Protein AF-A0A2K3KWC4-F1 (afdb_monomer)

Radius of gyration: 14.04 Å; Cα contacts (8 Å, |Δi|>4): 76; chains: 1; bounding box: 35×27×33 Å

Structure (mmCIF, N/CA/C/O backbone):
data_AF-A0A2K3KWC4-F1
#
_entry.id   AF-A0A2K3KWC4-F1
#
loop_
_atom_site.group_PDB
_atom_site.id
_atom_site.type_symbol
_atom_site.label_atom_id
_atom_site.label_alt_id
_atom_site.label_comp_id
_atom_site.label_asym_id
_atom_site.label_entity_id
_atom_site.label_seq_id
_atom_site.pdbx_PDB_ins_code
_atom_site.Cartn_x
_atom_site.Cartn_y
_atom_site.Cartn_z
_atom_site.occupancy
_atom_site.B_iso_or_equiv
_atom_site.auth_seq_id
_atom_site.auth_comp_id
_atom_site.auth_asym_id
_atom_site.auth_atom_id
_atom_site.pdbx_PDB_model_num
ATOM 1 N N . MET A 1 1 ? -4.912 7.962 -0.412 1.00 91.06 1 MET A N 1
ATOM 2 C CA . MET A 1 1 ? -4.955 7.912 -1.896 1.00 91.06 1 MET A CA 1
ATOM 3 C C . MET A 1 1 ? -4.147 6.763 -2.487 1.00 91.06 1 MET A C 1
ATOM 5 O O . MET A 1 1 ? -4.699 6.077 -3.334 1.00 91.06 1 MET A O 1
ATOM 9 N N . ARG A 1 2 ? -2.904 6.513 -2.038 1.00 96.56 2 ARG A N 1
ATOM 10 C CA . ARG A 1 2 ? -1.995 5.489 -2.603 1.00 96.56 2 ARG A CA 1
ATOM 11 C C . ARG A 1 2 ? -2.655 4.136 -2.915 1.00 96.56 2 ARG A C 1
ATOM 13 O O . ARG A 1 2 ? -2.563 3.668 -4.039 1.00 96.56 2 ARG A O 1
ATOM 20 N N . VAL A 1 3 ? -3.387 3.570 -1.953 1.00 97.50 3 VAL A N 1
ATOM 21 C CA . VAL A 1 3 ? -4.069 2.269 -2.102 1.00 97.50 3 VAL A CA 1
ATOM 22 C C . VAL A 1 3 ? -5.101 2.266 -3.231 1.00 97.50 3 VAL A C 1
ATOM 24 O O . VAL A 1 3 ? -5.116 1.338 -4.028 1.00 97.50 3 VAL A O 1
ATOM 27 N N . LYS A 1 4 ? -5.933 3.313 -3.337 1.00 97.25 4 LYS A N 1
ATOM 28 C CA . LYS A 1 4 ? -6.927 3.420 -4.416 1.00 97.25 4 LYS A CA 1
ATOM 29 C C . LYS A 1 4 ? -6.234 3.442 -5.775 1.00 97.25 4 LYS A C 1
ATOM 31 O O . LYS A 1 4 ? -6.579 2.651 -6.633 1.00 97.25 4 LYS A O 1
ATOM 36 N N . ILE A 1 5 ? -5.200 4.274 -5.922 1.00 97.50 5 ILE A N 1
ATOM 37 C CA . ILE A 1 5 ? -4.415 4.366 -7.162 1.00 97.50 5 ILE A CA 1
ATOM 38 C C . ILE A 1 5 ? -3.817 3.000 -7.524 1.00 97.50 5 ILE A C 1
ATOM 40 O O . ILE A 1 5 ? -3.953 2.568 -8.658 1.00 97.50 5 ILE A O 1
ATOM 44 N N . ALA A 1 6 ? -3.222 2.287 -6.565 1.00 97.69 6 ALA A N 1
ATOM 45 C CA . ALA A 1 6 ? -2.658 0.961 -6.813 1.00 97.69 6 ALA A CA 1
ATOM 46 C C . ALA A 1 6 ? -3.708 -0.061 -7.288 1.00 97.69 6 ALA A C 1
ATOM 48 O O . ALA A 1 6 ? -3.436 -0.829 -8.209 1.00 97.69 6 ALA A O 1
ATOM 49 N N . LEU A 1 7 ? -4.908 -0.058 -6.696 1.00 97.62 7 LEU A N 1
ATOM 50 C CA . LEU A 1 7 ? -6.009 -0.932 -7.118 1.00 97.62 7 LEU A CA 1
ATOM 51 C C . LEU A 1 7 ? -6.501 -0.590 -8.533 1.00 97.62 7 LEU A C 1
ATOM 53 O O . LEU A 1 7 ? -6.701 -1.502 -9.336 1.00 97.62 7 LEU A O 1
ATOM 57 N N . GLU A 1 8 ? -6.635 0.700 -8.855 1.00 97.44 8 GLU A N 1
ATOM 58 C CA . GLU A 1 8 ? -7.030 1.165 -10.193 1.00 97.44 8 GLU A CA 1
ATOM 59 C C . GLU A 1 8 ? -5.977 0.815 -11.259 1.00 97.44 8 GLU A C 1
ATOM 61 O O . GLU A 1 8 ? -6.319 0.265 -12.305 1.00 97.44 8 GLU A O 1
ATOM 66 N N . GLU A 1 9 ? -4.688 1.043 -10.980 1.00 97.31 9 GLU A N 1
ATOM 67 C CA . GLU A 1 9 ? -3.578 0.679 -11.879 1.00 97.31 9 GLU A CA 1
ATOM 68 C C . GLU A 1 9 ? -3.545 -0.829 -12.166 1.00 97.31 9 GLU A C 1
ATOM 70 O O . GLU A 1 9 ? -3.271 -1.261 -13.288 1.00 97.31 9 GLU A O 1
ATOM 75 N N . LYS A 1 10 ? -3.888 -1.650 -11.165 1.00 97.00 10 LYS A N 1
ATOM 76 C CA . LYS A 1 10 ? -4.020 -3.104 -11.320 1.00 97.00 10 LYS A CA 1
ATOM 77 C C . LYS A 1 10 ? -5.367 -3.548 -11.884 1.00 97.00 10 LYS A C 1
ATOM 79 O O . LYS A 1 10 ? -5.516 -4.735 -12.177 1.00 97.00 10 LYS A O 1
ATOM 84 N N . ARG A 1 11 ? -6.319 -2.634 -12.092 1.00 96.50 11 ARG A N 1
ATOM 85 C CA . ARG A 1 11 ? -7.692 -2.922 -12.545 1.00 96.50 11 ARG A CA 1
ATOM 86 C C . ARG A 1 11 ? -8.400 -3.950 -11.658 1.00 96.50 11 ARG A C 1
ATOM 88 O O . ARG A 1 11 ? -9.099 -4.838 -12.146 1.00 96.50 11 ARG A O 1
ATOM 95 N N . VAL A 1 12 ? -8.186 -3.849 -10.351 1.00 96.50 12 VAL A N 1
ATOM 96 C CA . VAL A 1 12 ? -8.821 -4.715 -9.356 1.00 96.50 12 VAL A CA 1
ATOM 97 C C . VAL A 1 12 ? -10.136 -4.078 -8.941 1.00 96.50 12 VAL A C 1
ATOM 99 O O . VAL A 1 12 ? -10.157 -2.923 -8.536 1.00 96.50 12 VAL A O 1
ATOM 102 N N . SER A 1 13 ? -11.234 -4.827 -9.014 1.00 96.44 13 SER A N 1
ATOM 103 C CA . SER A 1 13 ? -12.515 -4.374 -8.467 1.00 96.44 13 SER A CA 1
ATOM 104 C C . SER A 1 13 ? -12.469 -4.407 -6.942 1.00 96.44 13 SER A C 1
ATOM 106 O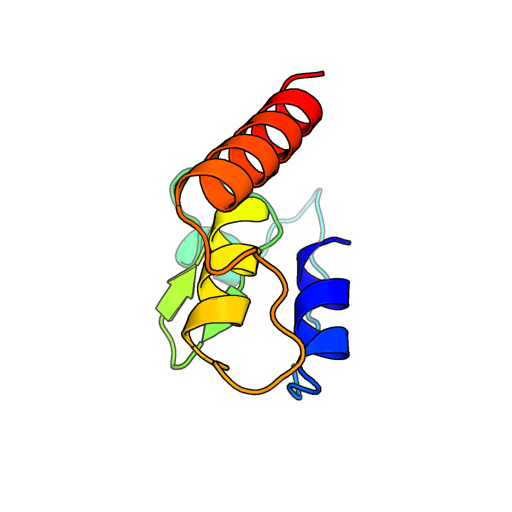 O . SER A 1 13 ? -12.097 -5.423 -6.355 1.00 96.44 13 SER A O 1
ATOM 108 N N . TYR A 1 14 ? -12.893 -3.325 -6.295 1.00 96.69 14 TYR A N 1
ATOM 109 C CA . TYR A 1 14 ? -12.940 -3.222 -4.839 1.00 96.69 14 TYR A CA 1
ATOM 110 C C . TYR A 1 14 ? -14.176 -2.457 -4.371 1.00 96.69 14 TYR A C 1
ATOM 112 O O . TYR A 1 14 ? -14.712 -1.601 -5.071 1.00 96.69 14 TYR A O 1
ATOM 120 N N . GLU A 1 15 ? -14.604 -2.750 -3.147 1.00 96.88 15 GLU A N 1
ATOM 121 C CA . GLU A 1 15 ? -15.595 -1.948 -2.440 1.00 96.88 15 GLU A CA 1
ATOM 122 C C . GLU A 1 15 ? -14.865 -0.896 -1.594 1.00 96.88 15 GLU A C 1
ATOM 124 O O . GLU A 1 15 ? -14.042 -1.228 -0.739 1.00 96.88 15 GLU A O 1
ATOM 129 N N . CYS A 1 16 ? -15.153 0.388 -1.817 1.00 94.94 16 CYS A N 1
ATOM 130 C CA . CYS A 1 16 ? -14.624 1.462 -0.981 1.00 94.94 16 CYS A CA 1
ATOM 131 C C . CYS A 1 16 ? -15.612 1.786 0.139 1.00 94.94 16 CYS A C 1
ATOM 133 O O . CYS A 1 16 ? -16.589 2.500 -0.085 1.00 94.94 16 CYS A O 1
ATOM 135 N N . ARG A 1 17 ? -15.312 1.350 1.362 1.00 93.81 17 ARG A N 1
ATOM 136 C CA . ARG A 1 17 ? -16.041 1.803 2.552 1.00 93.81 17 ARG A CA 1
ATOM 137 C C . ARG A 1 17 ? -15.419 3.085 3.088 1.00 93.81 17 ARG A C 1
ATOM 139 O O . ARG A 1 17 ? -14.203 3.167 3.254 1.00 93.81 17 ARG A O 1
ATOM 146 N N . GLN A 1 18 ? -16.248 4.106 3.282 1.00 93.00 18 GLN A N 1
ATOM 147 C CA . GLN A 1 18 ? -15.825 5.332 3.951 1.00 93.00 18 GLN A CA 1
ATOM 148 C C . GLN A 1 18 ? -15.850 5.119 5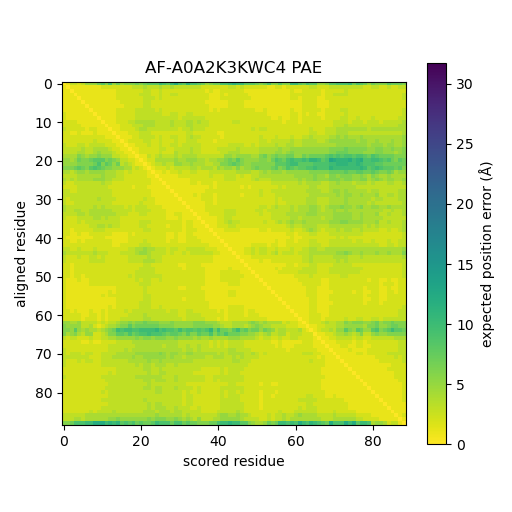.460 1.00 93.00 18 GLN A C 1
ATOM 150 O O . GLN A 1 18 ? -16.734 4.439 5.972 1.00 93.00 18 GLN A O 1
ATOM 155 N N . GLU A 1 19 ? -14.884 5.720 6.144 1.00 92.75 19 GLU A N 1
ATOM 156 C CA . GLU A 1 19 ? -14.731 5.612 7.586 1.00 92.75 19 GLU A CA 1
ATOM 157 C C . GLU A 1 19 ? -14.925 6.985 8.229 1.00 92.75 19 GLU A C 1
ATOM 159 O O . GLU A 1 19 ? -14.389 7.981 7.733 1.00 92.75 19 GLU A O 1
ATOM 164 N N . ASP A 1 20 ? -15.660 7.031 9.339 1.00 91.12 20 ASP A N 1
ATOM 165 C CA . ASP A 1 20 ? -15.758 8.220 10.179 1.00 91.12 20 ASP A CA 1
ATOM 166 C C . ASP A 1 20 ? -14.550 8.289 11.130 1.00 91.12 20 ASP A C 1
ATOM 168 O O . ASP A 1 20 ? -14.254 7.358 11.883 1.00 91.12 20 ASP A O 1
ATOM 172 N N . PHE A 1 21 ? -13.830 9.411 11.098 1.00 85.56 21 PHE A N 1
ATOM 173 C CA . PHE A 1 21 ? -12.658 9.632 11.942 1.00 85.56 21 PHE A CA 1
ATOM 174 C C . PHE A 1 21 ? -13.000 9.943 13.404 1.00 85.56 21 PHE A C 1
ATOM 176 O O . PHE A 1 21 ? -12.163 9.702 14.276 1.00 85.56 21 PHE A O 1
ATOM 183 N N . GLN A 1 22 ? -14.192 10.478 13.677 1.00 89.69 22 GLN A N 1
ATOM 184 C CA . GLN A 1 22 ? -14.669 10.759 15.033 1.00 89.69 22 GLN A CA 1
ATOM 185 C C . GLN A 1 22 ? -15.275 9.505 15.667 1.00 89.69 22 GLN A C 1
ATOM 187 O O . GLN A 1 22 ? -15.024 9.221 16.838 1.00 89.69 22 GLN A O 1
ATOM 192 N N . ALA A 1 23 ? -16.019 8.730 14.877 1.00 93.56 23 ALA A N 1
ATOM 193 C CA . ALA A 1 23 ? -16.686 7.507 15.304 1.00 93.56 23 ALA A CA 1
ATOM 194 C C . ALA A 1 23 ? -16.184 6.294 14.504 1.00 93.56 23 ALA A C 1
ATOM 196 O O . ALA A 1 23 ? -16.866 5.786 13.616 1.00 93.56 23 ALA A O 1
ATOM 197 N N . LYS A 1 24 ? -14.977 5.819 14.842 1.00 92.69 24 LYS A N 1
ATOM 198 C CA . LYS A 1 24 ? -14.365 4.646 14.194 1.00 92.69 24 LYS A CA 1
ATOM 199 C C . LYS A 1 24 ? -15.284 3.427 14.291 1.00 92.69 24 LYS A C 1
ATOM 201 O O . LYS A 1 24 ? -15.759 3.084 15.376 1.00 92.69 24 LYS A O 1
ATOM 206 N N . SER A 1 25 ? -15.490 2.751 13.168 1.00 95.31 25 SER A N 1
ATOM 207 C CA . SER A 1 25 ? -16.305 1.546 13.069 1.00 95.31 25 SER A CA 1
ATOM 208 C C . SER A 1 25 ? -15.686 0.384 13.845 1.00 95.31 25 SER A C 1
ATOM 210 O O . SER A 1 25 ? -14.464 0.261 13.972 1.00 95.31 25 SER A O 1
ATOM 212 N N . SER A 1 26 ? -16.535 -0.526 14.327 1.00 95.19 26 SER A N 1
ATOM 213 C CA . SER A 1 26 ? -16.086 -1.781 14.941 1.00 95.19 26 SER A CA 1
ATOM 214 C C . SER A 1 26 ? -15.211 -2.599 13.991 1.00 95.19 26 SER A C 1
ATOM 216 O O . SER A 1 26 ? -14.213 -3.170 14.422 1.00 95.19 26 SER A O 1
ATOM 218 N N . LEU A 1 27 ? -15.534 -2.584 12.694 1.00 94.19 27 LEU A N 1
ATOM 219 C CA . LEU A 1 27 ? -14.771 -3.276 11.661 1.00 94.19 27 LEU A CA 1
ATOM 220 C C . LEU A 1 27 ? -13.340 -2.735 11.545 1.00 94.19 27 LEU A C 1
ATOM 222 O O . LEU A 1 27 ? -12.403 -3.524 11.469 1.00 94.19 27 LEU A O 1
ATOM 226 N N . LEU A 1 28 ? -13.134 -1.412 11.566 1.00 95.81 28 LEU A N 1
ATOM 227 C CA . LEU A 1 28 ? -11.781 -0.843 11.552 1.00 95.81 28 LEU A CA 1
ATOM 228 C C . LEU A 1 28 ? -10.985 -1.271 12.790 1.00 95.81 28 LEU A C 1
ATOM 230 O O . LEU A 1 28 ? -9.807 -1.612 12.681 1.00 95.81 28 LEU A O 1
ATOM 234 N N . LEU A 1 29 ? -11.620 -1.242 13.963 1.00 95.12 29 LEU A N 1
ATOM 235 C CA . LEU A 1 29 ? -10.976 -1.620 15.220 1.00 95.12 29 LEU A CA 1
ATOM 236 C C . LEU A 1 29 ? -10.605 -3.108 15.256 1.00 95.12 29 LEU A C 1
ATOM 238 O O . LEU A 1 29 ? -9.577 -3.455 15.831 1.00 95.12 29 LEU A O 1
ATOM 242 N N . GLU A 1 30 ? -11.404 -3.966 14.624 1.00 95.62 30 GLU A N 1
ATOM 243 C CA . GLU A 1 30 ? -11.113 -5.392 14.457 1.00 95.62 30 GLU A CA 1
ATOM 244 C C . GLU A 1 30 ? -9.982 -5.630 13.447 1.00 95.62 30 GLU A C 1
ATOM 246 O O . GLU A 1 30 ? -9.071 -6.413 13.707 1.00 95.62 30 GLU A O 1
ATOM 251 N N . MET A 1 31 ? -10.011 -4.936 12.307 1.00 96.00 31 MET A N 1
ATOM 252 C CA . MET A 1 31 ? -9.085 -5.180 11.197 1.00 96.00 31 MET A CA 1
ATOM 253 C C . MET A 1 31 ? -7.713 -4.516 11.392 1.00 96.00 31 MET A C 1
ATOM 255 O O . MET A 1 31 ? -6.715 -5.030 10.885 1.00 96.00 31 MET A O 1
ATOM 259 N N . ASN A 1 32 ? -7.638 -3.405 12.133 1.00 96.50 32 ASN A N 1
ATOM 260 C CA . ASN A 1 32 ? -6.395 -2.736 12.536 1.00 96.50 32 ASN A CA 1
ATOM 26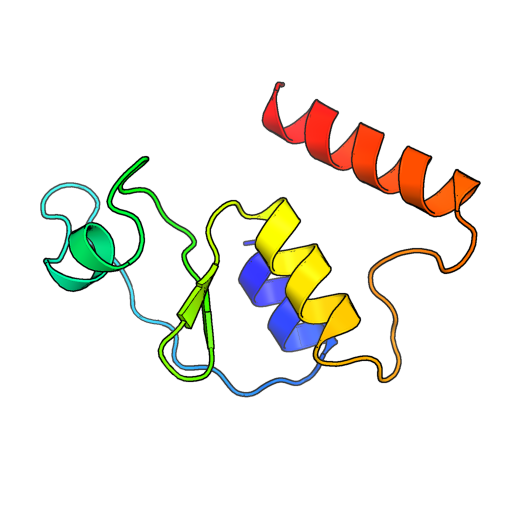1 C C . ASN A 1 32 ? -6.410 -2.435 14.050 1.00 96.50 32 ASN A C 1
ATOM 263 O O . ASN A 1 32 ? -6.511 -1.273 14.457 1.00 96.50 32 ASN A O 1
ATOM 267 N N . PRO A 1 33 ? -6.292 -3.459 14.913 1.00 94.94 33 PRO A N 1
ATOM 268 C CA . PRO A 1 33 ? -6.407 -3.281 16.361 1.00 94.94 33 PRO A CA 1
ATOM 269 C C . PRO A 1 33 ? -5.228 -2.502 16.961 1.00 94.94 33 PRO A C 1
ATOM 271 O O . PRO A 1 33 ? -5.377 -1.862 18.008 1.00 94.94 33 PRO A O 1
ATOM 274 N N . VAL A 1 34 ? -4.070 -2.519 16.292 1.00 95.94 34 VAL A N 1
ATOM 275 C CA . VAL A 1 34 ? -2.839 -1.855 16.739 1.00 95.94 34 VAL A CA 1
ATOM 276 C C . VAL A 1 34 ? -2.966 -0.341 16.580 1.00 95.94 34 VAL A C 1
ATOM 278 O O . VAL A 1 34 ? -3.049 0.372 17.581 1.00 95.94 34 VAL A O 1
ATOM 281 N N . TYR A 1 35 ? -3.050 0.150 15.340 1.00 94.69 35 TYR A N 1
ATOM 282 C CA . TYR A 1 35 ? -3.023 1.587 15.054 1.00 94.69 35 TYR A CA 1
ATOM 283 C C . TYR A 1 35 ? -4.416 2.203 14.937 1.00 94.69 35 TYR A C 1
ATOM 285 O O . TYR A 1 35 ? -4.586 3.391 15.212 1.00 94.69 35 TYR A O 1
ATOM 293 N N . LYS A 1 36 ? -5.438 1.405 14.599 1.00 95.12 36 LYS A N 1
ATOM 294 C CA . LYS A 1 36 ? -6.830 1.862 14.451 1.00 95.12 36 LYS A CA 1
ATOM 295 C C . LYS A 1 36 ? -6.946 3.009 13.441 1.00 95.12 36 LYS A C 1
ATOM 297 O O . LYS A 1 36 ? -7.690 3.965 13.664 1.00 95.12 36 LYS A O 1
ATOM 302 N N . THR A 1 37 ? -6.158 2.964 12.374 1.00 94.19 37 THR A N 1
ATOM 303 C CA . THR A 1 37 ? -6.061 4.001 11.339 1.00 94.19 37 THR A CA 1
ATOM 304 C C . THR A 1 37 ? -6.396 3.428 9.969 1.00 94.19 37 THR A C 1
ATOM 306 O O . THR A 1 37 ? -6.238 2.231 9.724 1.00 94.19 37 THR A O 1
ATOM 309 N N . ILE A 1 38 ? -6.853 4.302 9.071 1.00 95.19 38 ILE A N 1
ATOM 310 C CA . ILE A 1 38 ? -7.008 4.003 7.645 1.00 95.19 38 ILE A CA 1
ATOM 311 C C . ILE A 1 38 ? -5.749 4.444 6.873 1.00 95.19 38 ILE A C 1
ATOM 313 O O . ILE A 1 38 ? -5.060 5.361 7.324 1.00 95.19 38 ILE A O 1
ATOM 317 N N . PRO A 1 39 ? -5.469 3.879 5.683 1.00 96.94 39 PRO A N 1
ATOM 318 C CA . PRO A 1 39 ? -6.220 2.827 4.992 1.00 96.94 39 PRO A CA 1
ATOM 319 C C . PRO A 1 39 ? -5.990 1.427 5.579 1.00 96.94 39 PRO A C 1
ATOM 321 O O . PRO A 1 39 ? -4.902 1.117 6.051 1.00 96.94 39 PRO A O 1
ATOM 324 N N . VAL A 1 40 ? -7.010 0.572 5.458 1.00 97.56 40 VAL A N 1
ATOM 325 C CA . VAL A 1 40 ? -6.921 -0.880 5.670 1.00 97.56 40 VAL A CA 1
ATOM 326 C C . VAL A 1 40 ? -7.454 -1.563 4.416 1.00 97.56 40 VAL A C 1
ATOM 328 O O . VAL A 1 40 ? -8.540 -1.224 3.947 1.00 97.56 40 VAL A O 1
ATOM 331 N N . LEU A 1 41 ? -6.692 -2.503 3.860 1.00 98.12 41 LEU A N 1
ATOM 332 C CA . LEU A 1 41 ? -7.162 -3.379 2.788 1.00 98.12 41 LEU A CA 1
ATOM 333 C C . LEU A 1 41 ? -7.597 -4.707 3.401 1.00 98.12 41 LEU A C 1
ATOM 335 O O . LEU A 1 41 ? -6.844 -5.299 4.167 1.00 98.12 41 LEU A O 1
ATOM 339 N N . VAL A 1 42 ? -8.782 -5.196 3.041 1.00 97.50 42 VAL A N 1
ATOM 340 C CA . VAL A 1 42 ? -9.238 -6.538 3.418 1.00 97.50 42 VAL A CA 1
ATOM 341 C C . VAL A 1 42 ? -9.318 -7.386 2.157 1.00 97.50 42 VAL A C 1
ATOM 343 O O . VAL A 1 42 ? -10.128 -7.111 1.276 1.00 97.50 42 VAL A O 1
ATOM 346 N N . HIS A 1 43 ? -8.484 -8.420 2.067 1.00 97.31 43 HIS A N 1
ATOM 347 C CA . HIS A 1 43 ? -8.479 -9.362 0.949 1.00 97.31 43 HIS A CA 1
ATOM 348 C C . HIS A 1 43 ? -8.688 -10.781 1.482 1.00 97.31 43 HIS A C 1
ATOM 350 O O . HIS A 1 43 ? -7.916 -11.264 2.309 1.00 97.31 43 HIS A O 1
ATOM 356 N N . ASN A 1 44 ? -9.761 -11.445 1.038 1.00 95.06 44 ASN A N 1
ATOM 357 C CA . ASN A 1 44 ? -10.152 -12.788 1.492 1.00 95.06 44 ASN A CA 1
ATOM 358 C C . ASN A 1 44 ? -10.238 -12.907 3.026 1.00 95.06 44 ASN A C 1
ATOM 360 O O . ASN A 1 44 ? -9.729 -13.857 3.620 1.00 95.06 44 ASN A O 1
ATOM 364 N N . GLY A 1 45 ? -10.843 -11.900 3.668 1.00 94.31 45 GLY A N 1
ATOM 365 C CA . GLY A 1 45 ? -11.021 -11.838 5.123 1.00 94.31 45 GLY A CA 1
ATOM 366 C C . GLY A 1 45 ? -9.750 -11.527 5.920 1.00 94.31 45 GLY A C 1
ATOM 367 O O . GLY A 1 45 ? -9.805 -11.502 7.144 1.00 94.31 45 GLY A O 1
ATOM 368 N N . LYS A 1 46 ? -8.612 -11.283 5.260 1.00 96.19 46 LYS A N 1
ATOM 369 C CA . LYS A 1 46 ? -7.346 -10.926 5.913 1.00 96.19 46 LYS A CA 1
ATOM 370 C C . LYS A 1 46 ? -7.079 -9.437 5.751 1.00 96.19 46 LYS A C 1
ATOM 372 O O . LYS A 1 46 ? -7.155 -8.925 4.633 1.00 96.19 46 LYS A O 1
ATOM 377 N N . SER A 1 47 ? -6.765 -8.755 6.849 1.00 97.12 47 SER A N 1
ATOM 378 C CA . SER A 1 47 ? -6.431 -7.334 6.837 1.00 97.12 47 SER A CA 1
ATOM 379 C C . SER A 1 47 ? -4.949 -7.095 6.542 1.00 97.12 47 SER A C 1
ATOM 381 O O . SER A 1 47 ? -4.066 -7.817 7.005 1.00 97.12 47 SER A O 1
ATOM 383 N N . ILE A 1 48 ? -4.682 -6.050 5.762 1.00 98.19 48 ILE A N 1
ATOM 384 C CA . ILE A 1 48 ? -3.359 -5.494 5.496 1.00 98.19 48 ILE A CA 1
ATOM 385 C C . ILE A 1 48 ? -3.418 -4.014 5.879 1.00 98.19 48 ILE A C 1
ATOM 387 O O . ILE A 1 48 ? -4.287 -3.275 5.408 1.00 98.19 48 ILE A O 1
ATOM 391 N N . CYS A 1 49 ? -2.508 -3.601 6.759 1.00 96.88 49 CYS A N 1
ATOM 392 C CA . CYS A 1 49 ? -2.386 -2.234 7.268 1.00 96.88 49 CYS A CA 1
ATOM 393 C C . CYS A 1 49 ? -1.135 -1.558 6.693 1.00 96.88 49 CYS A C 1
ATOM 395 O O . CYS A 1 49 ? -0.275 -2.236 6.133 1.00 96.88 49 CYS A O 1
ATOM 397 N N . GLU A 1 50 ? -1.022 -0.243 6.893 1.00 96.50 50 GLU A N 1
ATOM 398 C CA . GLU A 1 50 ? 0.035 0.633 6.365 1.00 96.50 50 GLU A CA 1
ATOM 399 C C . GLU A 1 50 ? 0.005 0.810 4.845 1.00 96.50 50 GLU A C 1
ATOM 401 O O . GLU A 1 50 ? 0.071 -0.135 4.063 1.00 96.50 50 GLU A O 1
ATOM 406 N N . SER A 1 51 ? -0.074 2.064 4.395 1.00 97.19 51 SER A N 1
ATOM 407 C CA . SER A 1 51 ? -0.356 2.348 2.984 1.00 97.19 51 SER A CA 1
ATOM 408 C C . SER A 1 51 ? 0.715 1.825 2.018 1.00 97.19 51 SER A C 1
ATOM 410 O O . SER A 1 51 ? 0.356 1.353 0.941 1.00 97.19 51 SER A O 1
ATOM 412 N N . LEU A 1 52 ? 2.001 1.871 2.390 1.00 97.31 52 LEU A N 1
ATOM 413 C CA . LEU A 1 52 ? 3.097 1.345 1.567 1.00 97.31 52 LEU A CA 1
ATOM 414 C C . LEU A 1 52 ? 3.093 -0.186 1.521 1.00 97.31 52 LEU A C 1
ATOM 416 O O . LEU A 1 52 ? 3.237 -0.754 0.441 1.00 97.31 52 LEU A O 1
ATOM 420 N N . ASN A 1 53 ? 2.839 -0.843 2.656 1.00 97.50 53 ASN A N 1
ATOM 421 C CA . ASN A 1 53 ? 2.721 -2.301 2.720 1.00 97.50 53 ASN A CA 1
ATOM 422 C C . ASN A 1 53 ? 1.541 -2.796 1.876 1.00 97.50 53 ASN A C 1
ATOM 424 O O . ASN A 1 53 ? 1.662 -3.784 1.159 1.00 97.50 53 ASN A O 1
ATOM 428 N N . ILE A 1 54 ? 0.408 -2.085 1.915 1.00 98.25 54 ILE A N 1
ATOM 429 C CA . ILE A 1 54 ? -0.759 -2.397 1.083 1.00 98.25 54 ILE A CA 1
ATOM 430 C C . ILE A 1 54 ? -0.420 -2.270 -0.411 1.00 98.25 54 ILE A C 1
ATOM 432 O O . ILE A 1 54 ? -0.815 -3.128 -1.196 1.00 98.25 54 ILE A O 1
ATOM 436 N N . VAL A 1 55 ? 0.304 -1.222 -0.822 1.00 98.12 55 VAL A N 1
ATOM 437 C CA . VAL A 1 55 ? 0.712 -1.037 -2.229 1.00 98.12 55 VAL A CA 1
ATOM 438 C C . VAL A 1 55 ? 1.652 -2.153 -2.687 1.00 98.12 55 VAL A C 1
ATOM 440 O O . VAL A 1 55 ? 1.466 -2.684 -3.780 1.00 98.12 55 VAL A O 1
ATOM 443 N N . GLU A 1 56 ? 2.625 -2.534 -1.858 1.00 97.69 56 GLU A N 1
ATOM 444 C CA . GLU A 1 56 ? 3.518 -3.660 -2.148 1.00 97.69 56 GLU A CA 1
ATOM 445 C C . GLU A 1 56 ? 2.735 -4.972 -2.276 1.00 97.69 56 GLU A C 1
ATOM 447 O O . GLU A 1 56 ? 2.874 -5.676 -3.275 1.00 97.69 56 GLU A O 1
ATOM 452 N N . TYR A 1 57 ? 1.830 -5.244 -1.334 1.00 98.19 57 TYR A N 1
ATOM 453 C CA . TYR A 1 57 ? 0.953 -6.410 -1.386 1.00 98.19 57 TYR A CA 1
ATOM 454 C C . TYR A 1 57 ? 0.117 -6.455 -2.671 1.00 98.19 57 TYR A C 1
ATOM 456 O O . TYR A 1 57 ? -0.012 -7.511 -3.285 1.00 98.19 57 TYR A O 1
ATOM 464 N N . ILE A 1 58 ? -0.439 -5.317 -3.101 1.00 98.12 58 ILE A N 1
ATOM 465 C CA . ILE A 1 58 ? -1.202 -5.230 -4.350 1.00 98.12 58 ILE A CA 1
ATOM 466 C C . ILE A 1 58 ? -0.317 -5.562 -5.562 1.00 98.12 58 ILE A C 1
ATOM 468 O O . ILE A 1 58 ? -0.759 -6.283 -6.457 1.00 98.12 58 ILE A O 1
ATOM 472 N N . ASP A 1 59 ? 0.923 -5.066 -5.604 1.00 97.56 59 ASP A N 1
ATOM 473 C CA . ASP A 1 59 ? 1.831 -5.341 -6.723 1.00 97.56 59 ASP A CA 1
ATOM 474 C C . ASP A 1 59 ? 2.199 -6.827 -6.829 1.00 97.56 59 ASP A C 1
ATOM 476 O O . ASP A 1 59 ? 2.290 -7.366 -7.933 1.00 97.56 59 ASP A O 1
ATOM 480 N N . GLU A 1 60 ? 2.360 -7.495 -5.686 1.00 97.12 60 GLU A N 1
ATOM 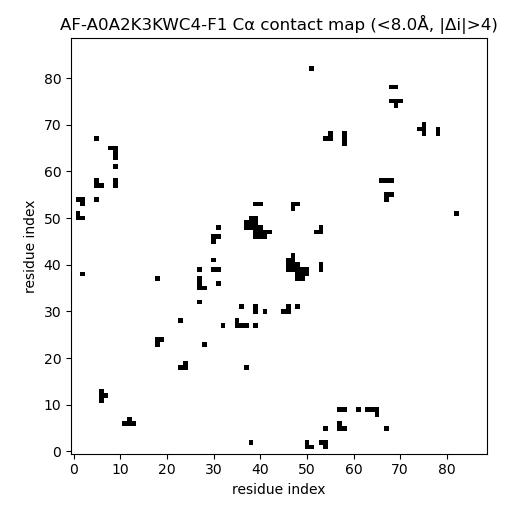481 C CA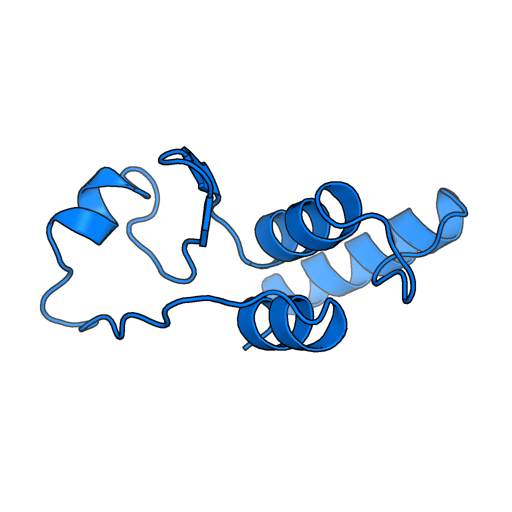 . GLU A 1 60 ? 2.738 -8.908 -5.611 1.00 97.12 60 GLU A CA 1
ATOM 482 C C . GLU A 1 60 ? 1.553 -9.864 -5.805 1.00 97.12 60 GLU A C 1
ATOM 484 O O . GLU A 1 60 ? 1.681 -10.864 -6.514 1.00 97.12 60 GLU A O 1
ATOM 489 N N . ALA A 1 61 ? 0.392 -9.567 -5.211 1.00 97.19 61 ALA A N 1
ATOM 490 C CA . ALA A 1 61 ? -0.803 -10.407 -5.309 1.00 97.19 61 ALA A CA 1
ATOM 491 C C . ALA A 1 61 ? -1.428 -10.369 -6.714 1.00 97.19 61 ALA A C 1
ATOM 493 O O . ALA A 1 61 ? -1.908 -11.391 -7.204 1.00 97.19 61 ALA A O 1
ATOM 494 N N . TRP A 1 62 ? -1.382 -9.208 -7.376 1.00 96.94 62 TRP A N 1
ATOM 495 C CA . TRP A 1 62 ? -1.811 -9.018 -8.763 1.00 96.94 62 TRP A CA 1
ATOM 496 C C . TRP A 1 62 ? -0.593 -8.746 -9.651 1.00 96.94 62 TRP A C 1
ATOM 498 O O . TRP A 1 62 ? -0.353 -7.631 -10.116 1.00 96.94 62 TRP A O 1
ATOM 508 N N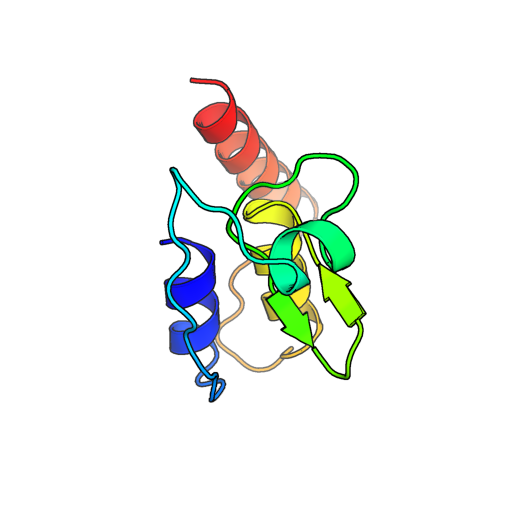 . ASN A 1 63 ? 0.200 -9.792 -9.881 1.00 92.50 63 ASN A N 1
ATOM 509 C CA . ASN A 1 63 ? 1.512 -9.722 -10.533 1.00 92.50 63 ASN A CA 1
ATOM 510 C C . ASN A 1 63 ? 1.491 -9.464 -12.059 1.00 92.50 63 ASN A C 1
ATOM 512 O O . ASN A 1 63 ? 2.535 -9.538 -12.716 1.00 92.50 63 ASN A O 1
ATOM 516 N N . HIS A 1 64 ? 0.333 -9.145 -12.647 1.00 93.50 64 HIS A N 1
ATOM 517 C CA . HIS A 1 64 ? 0.240 -8.732 -14.046 1.00 93.50 64 HIS A CA 1
ATOM 518 C C . HIS A 1 64 ? 0.741 -7.294 -14.250 1.00 93.50 64 HIS 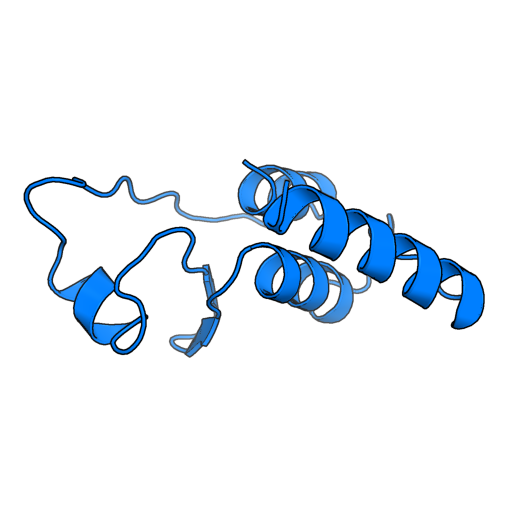A C 1
ATOM 520 O O . HIS A 1 64 ? 0.904 -6.511 -13.310 1.00 93.50 64 HIS A O 1
ATOM 526 N N . LYS A 1 65 ? 1.025 -6.939 -15.509 1.00 88.62 65 LYS A N 1
ATOM 527 C CA . LYS A 1 65 ? 1.491 -5.595 -15.879 1.00 88.62 65 LYS A CA 1
ATOM 528 C C . LYS A 1 65 ? 0.346 -4.565 -15.817 1.00 88.62 65 LYS A C 1
ATOM 530 O O . LYS A 1 65 ? -0.773 -4.914 -16.193 1.00 88.62 65 LYS A O 1
ATOM 535 N N . PRO A 1 66 ? 0.635 -3.298 -15.454 1.00 92.81 66 PRO A N 1
ATOM 536 C CA . PRO A 1 66 ? 1.954 -2.756 -15.096 1.00 92.81 66 PRO A CA 1
ATOM 537 C C . PRO A 1 66 ? 2.424 -3.175 -13.689 1.00 92.81 66 PRO A C 1
ATOM 539 O O . PRO A 1 66 ? 1.622 -3.501 -12.820 1.00 92.81 66 PRO A O 1
ATOM 542 N N . SER A 1 67 ? 3.746 -3.191 -13.481 1.00 95.44 67 SER A N 1
ATOM 543 C CA . SER A 1 67 ? 4.334 -3.356 -12.138 1.00 95.44 67 SER A CA 1
ATOM 544 C C . SER A 1 67 ? 4.407 -1.988 -11.475 1.00 95.44 67 SER A C 1
ATOM 546 O O . SER A 1 67 ? 4.840 -1.037 -12.128 1.00 95.44 67 SER A O 1
ATOM 548 N N . LEU A 1 68 ? 4.027 -1.898 -10.205 1.00 96.56 68 LEU A N 1
ATOM 549 C CA . LEU A 1 68 ? 4.123 -0.663 -9.423 1.00 96.56 68 LEU A CA 1
ATOM 550 C C . LEU A 1 68 ? 5.550 -0.440 -8.918 1.00 96.56 68 LEU A C 1
ATOM 552 O O . LEU A 1 68 ? 6.024 0.694 -8.871 1.00 96.56 68 LEU A O 1
ATOM 556 N N . LEU A 1 69 ? 6.249 -1.522 -8.566 1.00 96.50 69 LEU A N 1
ATOM 557 C CA . LEU A 1 69 ? 7.630 -1.484 -8.107 1.00 96.50 69 LEU A CA 1
ATOM 558 C C . LEU A 1 69 ? 8.604 -2.021 -9.168 1.00 96.50 69 LEU A C 1
ATOM 560 O O . LEU A 1 69 ? 8.268 -2.913 -9.952 1.00 96.50 69 LEU A O 1
ATOM 564 N N . PRO A 1 70 ? 9.857 -1.530 -9.185 1.00 97.00 70 PRO A N 1
ATOM 565 C CA . PRO A 1 70 ? 10.905 -2.117 -10.009 1.00 97.00 70 PRO A CA 1
ATOM 566 C C . PRO A 1 70 ? 11.159 -3.595 -9.671 1.00 97.00 70 PRO A C 1
ATOM 568 O O . PRO A 1 70 ? 11.133 -4.015 -8.510 1.00 97.00 70 PRO A O 1
ATOM 571 N N . SER A 1 71 ? 11.477 -4.392 -10.694 1.00 95.50 71 SER A N 1
ATOM 572 C CA . SER A 1 71 ? 11.925 -5.780 -10.517 1.00 95.50 71 SER A CA 1
ATOM 573 C C . SER A 1 71 ? 13.370 -5.874 -10.024 1.00 95.50 71 SER A C 1
ATOM 575 O O . SER A 1 71 ? 13.708 -6.810 -9.310 1.00 95.50 71 SER A O 1
ATOM 577 N N . ASP A 1 72 ? 14.214 -4.906 -10.393 1.00 97.81 72 ASP A N 1
ATOM 578 C CA . ASP A 1 72 ? 15.597 -4.818 -9.926 1.00 97.81 72 ASP A CA 1
ATOM 579 C C . ASP A 1 72 ? 15.645 -4.509 -8.412 1.00 97.81 72 ASP A C 1
ATOM 581 O O . ASP A 1 72 ? 15.042 -3.514 -7.990 1.00 97.81 72 ASP A O 1
ATOM 585 N N . PRO A 1 73 ? 16.353 -5.312 -7.591 1.00 98.06 73 PRO A N 1
ATOM 586 C CA . PRO A 1 73 ? 16.362 -5.145 -6.137 1.00 98.06 73 PRO A CA 1
ATOM 587 C C . PRO A 1 73 ? 16.883 -3.785 -5.668 1.00 98.06 73 PRO A C 1
ATOM 589 O O . PRO A 1 73 ? 16.335 -3.214 -4.725 1.00 98.06 73 PRO A O 1
ATOM 592 N N . TYR A 1 74 ? 17.909 -3.246 -6.334 1.00 98.50 74 TYR A N 1
ATOM 593 C CA . TYR A 1 74 ? 18.482 -1.951 -5.976 1.00 98.50 74 TYR A CA 1
ATOM 594 C C . TYR A 1 74 ? 17.503 -0.816 -6.289 1.00 98.50 74 TYR A C 1
ATOM 596 O O . TYR A 1 74 ? 17.185 -0.001 -5.430 1.00 98.50 74 TYR A O 1
ATOM 604 N N . LYS A 1 75 ? 16.922 -0.788 -7.490 1.00 98.50 75 LYS A N 1
ATOM 605 C CA . LYS A 1 75 ? 15.899 0.212 -7.831 1.00 98.50 75 LYS A CA 1
ATOM 606 C C . LYS A 1 75 ? 14.664 0.098 -6.937 1.00 98.50 75 LYS A C 1
ATOM 608 O O . LYS A 1 75 ? 14.085 1.120 -6.571 1.00 98.50 75 LYS A O 1
ATOM 613 N N . ARG A 1 76 ? 14.268 -1.122 -6.554 1.00 97.88 76 ARG A N 1
ATOM 614 C CA . ARG A 1 76 ? 13.169 -1.344 -5.605 1.00 97.88 76 ARG A CA 1
ATOM 615 C C . ARG A 1 76 ? 13.490 -0.770 -4.228 1.00 97.88 76 ARG A C 1
ATOM 617 O O . ARG A 1 76 ? 12.622 -0.125 -3.645 1.00 97.88 76 ARG A O 1
ATOM 624 N N . SER A 1 77 ? 14.707 -0.962 -3.713 1.00 98.19 77 SER A N 1
ATOM 625 C CA . SER A 1 77 ? 15.092 -0.400 -2.412 1.00 98.19 77 SER A CA 1
ATOM 626 C C . SER A 1 77 ? 15.108 1.130 -2.433 1.00 98.19 77 SER A C 1
ATOM 628 O O . SER A 1 77 ? 14.610 1.743 -1.493 1.00 98.19 77 SER A O 1
ATOM 630 N N . ILE A 1 78 ? 15.558 1.750 -3.530 1.00 98.56 78 ILE A N 1
ATOM 631 C CA . ILE A 1 78 ? 15.485 3.208 -3.721 1.00 98.56 78 ILE A CA 1
ATOM 632 C C . ILE A 1 78 ? 14.031 3.702 -3.742 1.00 98.56 78 ILE A C 1
ATOM 634 O O . ILE A 1 78 ? 13.714 4.695 -3.090 1.00 98.56 78 ILE A O 1
ATOM 638 N N . ALA A 1 79 ? 13.128 3.006 -4.439 1.00 97.75 79 ALA A N 1
ATOM 639 C CA . ALA A 1 79 ? 11.707 3.360 -4.443 1.00 97.75 79 ALA A CA 1
ATOM 640 C C . ALA A 1 79 ? 11.088 3.271 -3.035 1.00 97.75 79 ALA A C 1
ATOM 642 O O . ALA A 1 79 ? 10.379 4.184 -2.612 1.00 97.75 79 ALA A O 1
ATOM 643 N N . LYS A 1 80 ? 11.406 2.206 -2.283 1.00 97.38 80 LYS A N 1
ATOM 644 C CA . LYS A 1 80 ? 10.958 2.038 -0.891 1.00 97.38 80 LYS A CA 1
ATOM 645 C C . LYS A 1 80 ? 11.507 3.125 0.031 1.00 97.38 80 LYS A C 1
ATOM 647 O O . LYS A 1 80 ? 10.752 3.650 0.841 1.00 97.38 80 LYS A O 1
ATOM 652 N N . PHE A 1 81 ? 12.780 3.490 -0.122 1.00 97.94 81 PHE A N 1
ATOM 653 C CA . PHE A 1 81 ? 13.405 4.568 0.646 1.00 97.94 81 PHE A CA 1
ATOM 654 C C . PHE A 1 81 ? 12.652 5.890 0.476 1.00 97.94 81 PHE A C 1
ATOM 656 O O . PHE A 1 81 ? 12.310 6.527 1.465 1.00 97.94 81 PHE A O 1
ATOM 663 N N . TRP A 1 82 ? 12.345 6.285 -0.763 1.00 98.25 82 TRP A N 1
ATOM 664 C CA . TRP A 1 82 ? 11.608 7.527 -1.001 1.00 98.25 82 TRP A CA 1
ATOM 665 C C . TRP A 1 82 ? 10.170 7.469 -0.482 1.00 98.25 82 TRP A C 1
ATOM 667 O O . TRP A 1 82 ? 9.678 8.468 0.035 1.00 98.25 82 TRP A O 1
ATOM 677 N N . GLY A 1 83 ? 9.511 6.309 -0.570 1.00 96.88 83 GLY A N 1
ATOM 678 C CA . GLY A 1 83 ? 8.197 6.105 0.042 1.00 96.88 83 GLY A CA 1
ATOM 679 C C . GLY A 1 83 ? 8.223 6.322 1.557 1.00 96.88 83 GLY A C 1
ATOM 680 O O . GLY A 1 83 ? 7.422 7.095 2.075 1.00 96.88 83 GLY A O 1
ATOM 681 N N . ASP A 1 84 ? 9.175 5.690 2.246 1.00 97.25 84 ASP A N 1
ATOM 682 C CA . ASP A 1 84 ? 9.375 5.837 3.694 1.00 97.25 84 ASP A CA 1
ATOM 683 C C . ASP A 1 84 ? 9.766 7.271 4.087 1.00 97.25 84 ASP A C 1
ATOM 685 O O . ASP A 1 84 ? 9.263 7.800 5.076 1.00 97.25 84 ASP A O 1
ATOM 689 N N . TYR A 1 85 ? 10.608 7.935 3.289 1.00 97.69 85 TYR A N 1
ATOM 690 C CA . TYR A 1 85 ? 10.978 9.333 3.512 1.00 97.69 85 TYR A CA 1
ATOM 691 C C . TYR A 1 85 ? 9.750 10.254 3.513 1.00 97.69 85 TYR A C 1
ATOM 693 O O . TYR A 1 85 ? 9.616 11.058 4.433 1.00 97.69 85 TYR A O 1
ATOM 701 N N . ILE A 1 86 ? 8.843 10.092 2.539 1.00 97.12 86 ILE A N 1
ATOM 702 C CA . ILE A 1 86 ? 7.588 10.863 2.429 1.00 97.12 86 ILE A CA 1
ATOM 703 C C . ILE A 1 86 ? 6.616 10.541 3.574 1.00 97.12 86 ILE A C 1
ATOM 705 O O . ILE A 1 86 ? 5.820 11.385 3.957 1.00 97.12 86 ILE A O 1
ATOM 709 N N . ASP A 1 87 ? 6.639 9.332 4.137 1.00 93.06 87 ASP A N 1
ATOM 710 C CA . ASP A 1 87 ? 5.798 9.028 5.308 1.00 93.06 87 ASP A CA 1
ATOM 711 C C . ASP A 1 87 ? 6.295 9.703 6.587 1.00 93.06 87 ASP A C 1
ATOM 713 O O . ASP A 1 87 ? 5.527 9.898 7.529 1.00 93.06 87 ASP A O 1
ATOM 717 N N . LYS A 1 88 ? 7.575 10.075 6.616 1.00 93.88 88 LYS A N 1
ATOM 718 C CA . LYS A 1 88 ? 8.228 10.691 7.771 1.00 93.88 88 LYS A CA 1
ATOM 719 C C . LYS A 1 88 ? 8.331 12.219 7.687 1.00 93.88 88 LYS A C 1
ATOM 721 O O . LYS A 1 88 ? 8.694 12.817 8.698 1.00 93.88 88 LYS A O 1
ATOM 726 N N . HIS A 1 89 ? 8.052 12.830 6.530 1.00 90.25 89 HIS A N 1
ATOM 727 C CA . HIS A 1 89 ? 8.240 14.265 6.257 1.00 90.25 89 HIS A CA 1
ATOM 728 C C . HIS A 1 89 ? 7.075 14.832 5.447 1.00 90.25 89 HIS A C 1
ATOM 730 O O . HIS A 1 89 ? 6.626 15.948 5.790 1.00 90.25 89 HIS A O 1
#

Foldseek 3Di:
DLLVVLCVQLVHDDDDDDADPVDGDPVLCVQCVPPSDDDWDADPNHIDDDSVRSSVCSQVVSVDPDRPADPDPVRRVVVVVVVVVVVVD

Sequence (89 aa):
MRVKIALEEKRVSYECRQEDFQAKSSLLLEMNPVYKTIPVLVHNGKSICESLNIVEYIDEAWNHKPSLLPSDPYKRSIAKFWGDYIDKH

Mean predicted aligned error: 2.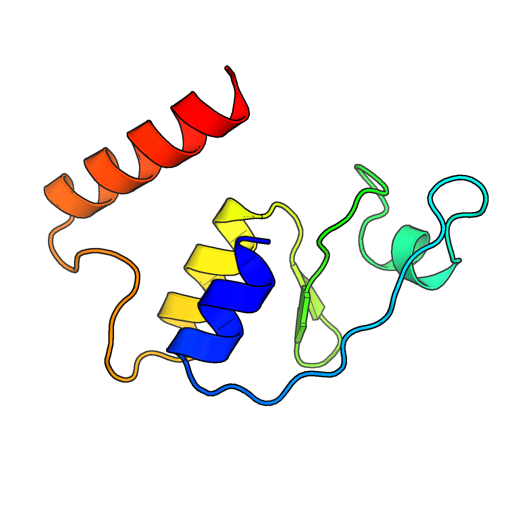77 Å

pLDDT: mean 95.92, std 2.4, range [85.56, 98.56]

Solvent-accessible surface area (backbone atoms only — not comparable to full-atom values): 5640 Å² total; per-residue (Å²): 110,68,51,60,53,48,33,57,67,63,69,53,91,77,86,86,80,86,80,51,88,90,63,67,51,70,65,50,44,69,60,31,66,84,79,60,58,83,62,68,49,73,58,96,90,40,62,39,60,53,58,67,55,40,39,53,49,50,40,64,75,51,69,56,86,66,70,82,64,60,87,52,68,67,61,31,51,54,55,51,49,53,53,53,50,60,76,76,105

Organism: Trifolium pratense (NCBI:txid57577)

Nearest PDB structures (foldseek):
  5agy-assembly1_B  TM=9.917E-01  e=3.666E-11  Glycine max
  5g5a-assembly2_D  TM=9.916E-01  e=2.607E-10  Arabidopsis thaliana
  5o84-assembly1_A-2  TM=9.935E-01  e=2.971E-10  Arabidopsis thaliana
  6ep7-assembly1_A  TM=9.936E-01  e=5.351E-10  Arabidopsis thaliana
  4chs-assembly1_B  TM=9.947E-01  e=6.098E-10  Glycine max

InterPro domains:
  IPR004045 Glutathione S-transferase, N-terminal [PF02798] (1-60)
  IPR004045 Glutathione S-transferase, N-terminal [PS50404] (1-66)
  IPR036249 Thioredoxin-like superfamily [SSF52833] (1-88)
  IPR040079 Glutathione transferase family [SFLDS00019] (2-87)
  IPR045073 Glutathione S-transferase Omega/Tau-like [PTHR11260] (1-88)

Secondary structure (DSSP, 8-state):
-HHHHHHHHTT---------SSS--HHHHHH-TTT--S-EEEETTEEEESHHHHHHHHHHHT-SSSPSS-SSHHHHHHHHH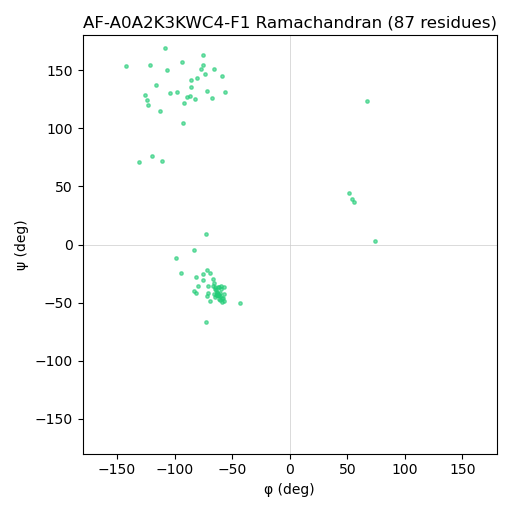HHHHHHH-